Protein AF-A0A9X9F779-F1 (afdb_monomer)

Sequence (154 aa):
MNKAKFGPMLLALALFAVFLLIPTRFLLPLLSDEKVEQAATSLKEEKIQSMILQQKMLADPKYLPMYGSSEFARMDAFHPSNYFKVKPEGFTPFLLGRGGTQDLVHVLNFASTMDQLKDKKMVFVLSPQWFVPQGIDETHFAPNFSKQQGYHFI

Nearest PDB structures (foldseek):
  6pfx-assembly2_B  TM=9.719E-01  e=4.939E-08  Enterococcus faecium TX0133a04
  6pfx-assembly1_A  TM=9.717E-01  e=5.877E-08  Enterococcus faecium TX0133a04
  6o93-assembly1_A  TM=9.644E-01  e=1.323E-07  Enterococcus faecalis V583
  3bma-assembly1_F-2  TM=9.456E-01  e=1.485E-07  Streptococcus pneumoniae R6
  7dxm-assembly1_A  TM=9.285E-01  e=9.481E-07  Streptococcus thermophilus LMG 18311

Organism: Bacillus cereus (NCBI:txid1396)

Structure (mmCIF, N/CA/C/O backbone):
data_AF-A0A9X9F779-F1
#
_entry.id   AF-A0A9X9F779-F1
#
loop_
_atom_site.group_PDB
_atom_site.id
_atom_site.type_symbol
_atom_site.label_atom_id
_atom_site.label_alt_id
_atom_site.label_comp_id
_atom_site.label_asym_id
_atom_site.label_entity_id
_atom_site.label_seq_id
_atom_site.pdbx_PDB_ins_code
_atom_site.Cartn_x
_atom_site.Cartn_y
_atom_site.Cartn_z
_atom_site.occupancy
_atom_site.B_iso_or_equiv
_atom_site.auth_seq_id
_atom_site.auth_comp_id
_atom_site.auth_asym_id
_atom_site.auth_atom_id
_atom_site.pdbx_PDB_model_num
ATOM 1 N N . MET A 1 1 ? -9.888 18.700 57.238 1.00 46.94 1 MET A N 1
ATOM 2 C CA . MET A 1 1 ? -9.216 17.630 56.464 1.00 46.94 1 MET A CA 1
ATOM 3 C C . MET A 1 1 ? -9.797 17.597 55.059 1.00 46.94 1 MET A C 1
ATOM 5 O O . MET A 1 1 ? -10.953 17.218 54.900 1.00 46.94 1 MET A O 1
ATOM 9 N N . ASN A 1 2 ? -9.036 18.036 54.053 1.00 58.66 2 ASN A N 1
ATOM 10 C CA . ASN A 1 2 ? -9.448 17.929 52.653 1.00 58.66 2 ASN A CA 1
ATOM 11 C C . ASN A 1 2 ? -9.495 16.447 52.268 1.00 58.66 2 ASN A C 1
ATOM 13 O O . ASN A 1 2 ? -8.471 15.770 52.286 1.00 58.66 2 ASN A O 1
ATOM 17 N N . LYS A 1 3 ? -10.691 15.928 51.967 1.00 62.31 3 LYS A N 1
ATOM 18 C CA . LYS A 1 3 ? -10.854 14.559 51.466 1.00 62.31 3 LYS A CA 1
ATOM 19 C C . LYS A 1 3 ? -10.142 14.467 50.117 1.00 62.31 3 LYS A C 1
ATOM 21 O O . LYS A 1 3 ? -10.523 15.171 49.183 1.00 62.31 3 LYS A O 1
ATOM 26 N N . ALA A 1 4 ? -9.115 13.629 50.025 1.00 63.94 4 ALA A N 1
ATOM 27 C CA . ALA A 1 4 ? -8.436 13.359 48.767 1.00 63.94 4 ALA A CA 1
ATOM 28 C C . ALA A 1 4 ? -9.460 12.824 47.752 1.00 63.94 4 ALA A C 1
ATOM 30 O O . ALA A 1 4 ? -10.063 11.767 47.947 1.00 63.94 4 ALA A O 1
ATOM 31 N N . LYS A 1 5 ? -9.722 13.593 46.691 1.00 72.31 5 LYS A N 1
ATOM 32 C CA . LYS A 1 5 ? -10.680 13.222 45.646 1.00 72.31 5 LYS A CA 1
ATOM 33 C C . LYS A 1 5 ? -9.975 12.320 44.634 1.00 72.31 5 LYS A C 1
ATOM 35 O O . LYS A 1 5 ? -9.554 12.784 43.584 1.00 72.31 5 LYS A O 1
ATOM 40 N N . PHE A 1 6 ? -9.858 11.030 44.950 1.00 83.50 6 PHE A N 1
ATOM 41 C CA . PHE A 1 6 ? -9.296 10.016 44.043 1.00 83.50 6 PHE A CA 1
ATOM 42 C C . PHE A 1 6 ? -10.241 9.613 42.894 1.00 83.50 6 PHE A C 1
ATOM 44 O O . PHE A 1 6 ? -9.832 8.884 41.997 1.00 83.50 6 PHE A O 1
ATOM 51 N N . GLY A 1 7 ? -11.488 10.099 42.882 1.00 87.75 7 GLY A N 1
ATOM 52 C CA . GLY A 1 7 ? -12.488 9.778 41.853 1.00 87.75 7 GLY A CA 1
ATOM 53 C C . GLY A 1 7 ? -12.006 9.981 40.407 1.00 87.75 7 GLY A C 1
ATOM 54 O O . GLY A 1 7 ? -12.102 9.040 39.623 1.00 87.75 7 GLY A O 1
ATOM 55 N N . PRO A 1 8 ? -11.424 11.142 40.044 1.00 92.62 8 PRO A N 1
ATOM 56 C CA . PRO A 1 8 ? -10.878 11.361 38.703 1.00 92.62 8 PRO A CA 1
ATOM 57 C C . PRO A 1 8 ? -9.743 10.395 38.336 1.00 92.62 8 PRO A C 1
ATOM 59 O O . PRO A 1 8 ? -9.662 9.956 37.195 1.00 92.62 8 PRO A O 1
ATOM 62 N N . MET A 1 9 ? -8.894 10.022 39.301 1.00 92.56 9 MET A N 1
ATOM 63 C CA . MET A 1 9 ? -7.793 9.076 39.085 1.00 92.56 9 MET A CA 1
ATOM 64 C C . MET A 1 9 ? -8.316 7.661 38.813 1.00 92.56 9 MET A C 1
ATOM 66 O O . MET A 1 9 ? -7.858 7.006 37.881 1.00 92.56 9 MET A O 1
ATOM 70 N N . LEU A 1 10 ? -9.306 7.209 39.589 1.00 94.38 10 LEU A N 1
ATOM 71 C CA . LEU A 1 10 ? -9.953 5.910 39.383 1.00 94.38 10 LEU A CA 1
ATOM 72 C C . LEU A 1 10 ? -10.702 5.858 38.046 1.00 94.38 10 LEU A C 1
ATOM 74 O O . LEU A 1 10 ? -10.618 4.855 37.342 1.00 94.38 10 LEU A O 1
ATOM 78 N N . LEU A 1 11 ? -11.377 6.947 37.664 1.00 94.88 11 LEU A N 1
ATOM 79 C CA . LEU A 1 11 ? -12.038 7.055 36.363 1.00 94.88 11 LEU A CA 1
ATOM 80 C C . LEU A 1 11 ? -11.028 6.996 35.208 1.00 94.88 11 LEU A C 1
ATOM 82 O O . LEU A 1 11 ? -11.256 6.273 34.244 1.00 94.88 11 LEU A O 1
ATOM 86 N N . ALA A 1 12 ? -9.901 7.707 35.310 1.00 95.00 12 ALA A N 1
ATOM 87 C CA . ALA A 1 12 ? -8.848 7.666 34.297 1.00 95.00 12 ALA A CA 1
ATOM 88 C C . ALA A 1 12 ? -8.247 6.258 34.148 1.00 95.00 12 ALA A C 1
ATOM 90 O O . ALA A 1 12 ? -8.085 5.780 33.027 1.00 95.00 12 ALA A O 1
ATOM 91 N N . LEU A 1 13 ? -7.985 5.568 35.264 1.00 95.88 13 LEU A N 1
ATOM 92 C CA . LEU A 1 13 ? -7.522 4.175 35.272 1.00 95.88 13 LEU A CA 1
ATOM 93 C C . LEU A 1 13 ? -8.533 3.230 34.617 1.00 95.88 13 LEU A C 1
ATOM 95 O O . LEU A 1 13 ? -8.146 2.387 33.811 1.00 95.88 13 LEU A O 1
ATOM 99 N N . ALA A 1 14 ? -9.822 3.395 34.922 1.00 95.56 14 ALA A N 1
ATOM 100 C CA . ALA A 1 14 ? -10.882 2.601 34.312 1.00 95.56 14 ALA A CA 1
ATOM 101 C C . ALA A 1 14 ? -10.968 2.838 32.796 1.00 95.56 14 ALA A C 1
ATOM 103 O O . ALA A 1 14 ? -10.998 1.878 32.031 1.00 95.56 14 ALA A O 1
ATOM 104 N N . LEU A 1 15 ? -10.944 4.097 32.345 1.00 95.62 15 LEU A N 1
A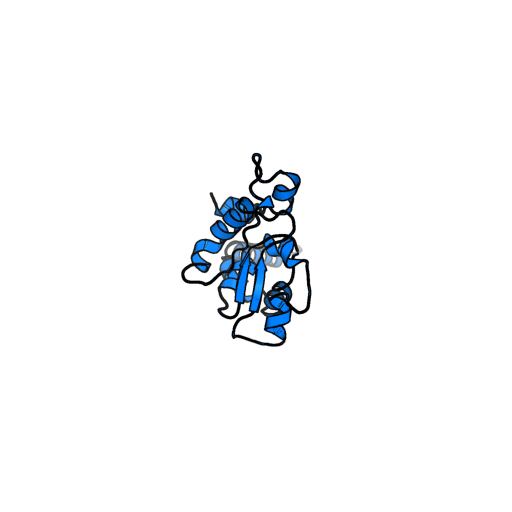TOM 105 C CA . LEU A 1 15 ? -10.955 4.436 30.917 1.00 95.62 15 LEU A CA 1
ATOM 106 C C . LEU A 1 15 ? -9.720 3.897 30.188 1.00 95.62 15 LEU A C 1
ATOM 108 O O . LEU A 1 15 ? -9.845 3.376 29.083 1.00 95.62 15 LEU A O 1
ATOM 112 N N . PHE A 1 16 ? -8.543 3.974 30.812 1.00 94.69 16 PHE A N 1
ATOM 113 C CA . PHE A 1 16 ? -7.312 3.416 30.260 1.00 94.69 16 PHE A CA 1
ATOM 114 C C . PHE A 1 16 ? -7.378 1.888 30.144 1.00 94.69 16 PHE A C 1
ATOM 116 O O . PHE A 1 16 ? -7.041 1.340 29.098 1.00 94.69 16 PHE A O 1
ATOM 123 N N . ALA A 1 17 ? -7.871 1.199 31.177 1.00 94.50 17 ALA A N 1
ATOM 124 C CA . ALA A 1 17 ? -8.060 -0.249 31.139 1.00 94.50 17 ALA A CA 1
ATOM 125 C C . ALA A 1 17 ? -9.059 -0.661 30.048 1.00 94.50 17 ALA A C 1
ATOM 127 O O . ALA A 1 17 ? -8.783 -1.582 29.286 1.00 94.50 17 ALA A O 1
ATOM 128 N N . VAL A 1 18 ? -10.182 0.056 29.918 1.00 93.12 18 VAL A N 1
ATOM 129 C CA . VAL A 1 18 ? -11.141 -0.163 28.825 1.00 93.12 18 VAL A CA 1
ATOM 130 C C . VAL A 1 18 ? -10.461 0.038 27.474 1.00 93.12 18 VAL A C 1
ATOM 132 O O . VAL A 1 18 ? -10.577 -0.827 26.614 1.00 93.12 18 VAL A O 1
ATOM 135 N N . PHE A 1 19 ? -9.704 1.123 27.296 1.00 90.69 19 PHE A N 1
ATOM 136 C CA . PHE A 1 19 ? -8.985 1.404 26.054 1.00 90.69 19 PHE A CA 1
ATOM 137 C C . PHE A 1 19 ? -8.002 0.287 25.672 1.00 90.69 19 PHE A C 1
ATOM 139 O O . PHE A 1 19 ? -7.990 -0.133 24.517 1.00 90.69 19 PHE A O 1
ATOM 146 N N . LEU A 1 20 ? -7.234 -0.242 26.631 1.00 90.19 20 LEU A N 1
ATOM 147 C CA . LEU A 1 20 ? -6.305 -1.355 26.393 1.00 90.19 20 LEU A CA 1
ATOM 148 C C . LEU A 1 20 ? -7.004 -2.652 25.967 1.00 90.19 20 LEU A C 1
ATOM 150 O O . LEU A 1 20 ? -6.408 -3.465 25.264 1.00 90.19 20 LEU A O 1
ATOM 154 N N . LEU A 1 21 ? -8.249 -2.856 26.400 1.00 90.62 21 LEU A N 1
ATOM 155 C CA . LEU A 1 21 ? -9.015 -4.067 26.111 1.00 90.62 21 LEU A CA 1
ATOM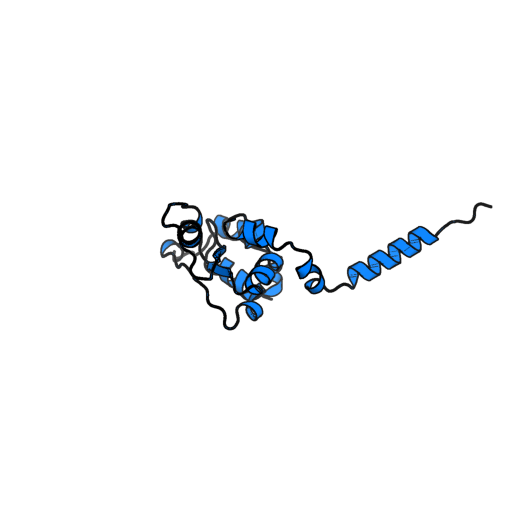 156 C C . LEU A 1 21 ? -9.814 -3.983 24.804 1.00 90.62 21 LEU A C 1
ATOM 158 O O . LEU A 1 21 ? -10.343 -5.006 24.371 1.00 90.62 21 LEU A O 1
ATOM 162 N N . ILE A 1 22 ? -9.917 -2.810 24.165 1.00 87.44 22 ILE A N 1
ATOM 163 C CA . ILE A 1 22 ? -10.630 -2.659 22.890 1.00 87.44 22 ILE A CA 1
ATOM 164 C C . ILE A 1 22 ? -9.816 -3.321 21.765 1.00 87.44 22 ILE A C 1
ATOM 166 O O . ILE A 1 22 ? -8.711 -2.870 21.456 1.00 87.44 22 ILE A O 1
ATOM 170 N N . PRO A 1 23 ? -10.362 -4.342 21.076 1.00 82.81 23 PRO A N 1
ATOM 171 C CA . PRO A 1 23 ? -9.721 -4.910 19.897 1.00 82.81 23 PRO A CA 1
ATOM 172 C C . PRO A 1 23 ? -9.546 -3.855 18.800 1.00 82.81 23 PRO A C 1
ATOM 174 O O . PRO A 1 23 ? -10.509 -3.199 18.400 1.00 82.81 23 PRO A O 1
ATOM 177 N N . THR A 1 24 ? -8.342 -3.751 18.235 1.00 73.00 24 THR A N 1
ATOM 178 C CA . THR A 1 24 ? -8.005 -2.767 17.186 1.00 73.00 24 THR A CA 1
ATOM 179 C C . THR A 1 24 ? -8.915 -2.851 15.958 1.00 73.00 24 THR A C 1
ATOM 181 O O . THR A 1 24 ? -9.214 -1.830 15.344 1.00 73.00 24 THR A O 1
ATOM 184 N N . ARG A 1 25 ? -9.444 -4.040 15.639 1.00 72.75 25 ARG A N 1
ATOM 185 C CA . ARG A 1 25 ? -10.441 -4.244 14.571 1.00 72.75 25 ARG A CA 1
ATOM 186 C C . ARG A 1 25 ? -11.699 -3.379 14.726 1.00 72.75 25 ARG A C 1
ATOM 188 O O . ARG A 1 25 ? -12.298 -2.997 13.727 1.00 72.75 25 ARG A O 1
ATOM 195 N N . PHE A 1 26 ? -12.095 -3.039 15.954 1.00 79.00 26 PHE A N 1
ATOM 196 C CA . PHE A 1 26 ? -13.263 -2.187 16.206 1.00 79.00 26 PHE A CA 1
ATOM 197 C C . PHE A 1 26 ? -12.993 -0.707 15.927 1.00 79.00 26 PHE A C 1
ATOM 199 O O . PHE A 1 26 ? -13.932 0.079 15.859 1.00 79.00 26 PHE A O 1
ATOM 206 N N . LEU A 1 27 ? -11.731 -0.329 15.713 1.00 77.88 27 LEU A N 1
ATOM 207 C CA . LEU A 1 27 ? -11.337 1.026 15.339 1.00 77.88 27 LEU A CA 1
ATOM 208 C C . LEU A 1 27 ? -11.311 1.229 13.814 1.00 77.88 27 LEU A C 1
ATOM 210 O O . LEU A 1 27 ? -11.227 2.369 13.365 1.00 77.88 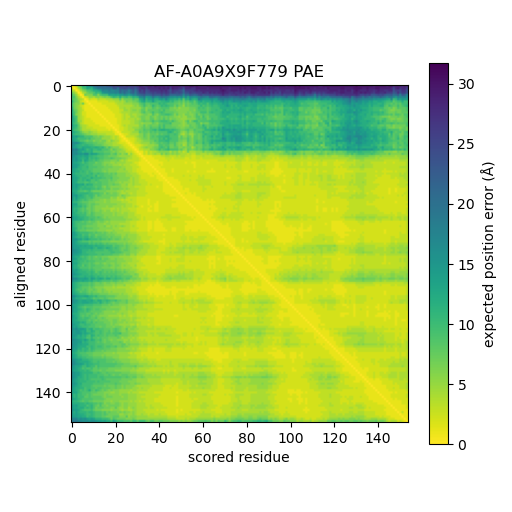27 LEU A O 1
ATOM 214 N N . LEU A 1 28 ? -11.424 0.163 13.005 1.00 75.06 28 LEU A N 1
ATOM 215 C CA . LEU A 1 28 ? -11.457 0.256 11.534 1.00 75.06 28 LEU A CA 1
ATOM 216 C C . LEU A 1 28 ? -12.555 1.200 10.999 1.00 75.06 28 LEU A C 1
ATOM 218 O O . LEU A 1 28 ? -12.252 1.990 10.100 1.00 75.06 28 LEU A O 1
ATOM 222 N N . PRO A 1 29 ? -13.794 1.204 11.540 1.00 80.19 29 PRO A N 1
ATOM 223 C CA . PRO A 1 29 ? -14.838 2.135 11.104 1.00 80.19 29 PRO A CA 1
ATOM 224 C C . PRO A 1 29 ? -14.519 3.609 11.389 1.00 80.19 29 PRO A C 1
ATOM 226 O O . PRO A 1 29 ? -15.135 4.485 10.793 1.00 80.19 29 PRO A O 1
ATOM 229 N N . LEU A 1 30 ? -13.563 3.896 12.282 1.00 80.56 30 LEU A N 1
ATOM 230 C CA . LEU A 1 30 ? -13.174 5.259 12.652 1.00 80.56 30 LEU A CA 1
ATOM 231 C C . LEU A 1 30 ? -12.327 5.948 11.567 1.00 80.56 30 LEU A C 1
ATOM 233 O O . LEU A 1 30 ? -12.230 7.176 11.531 1.00 80.56 30 LEU A O 1
ATOM 237 N N . LEU A 1 31 ? -11.686 5.174 10.687 1.00 83.81 31 LEU A N 1
ATOM 238 C CA . LEU A 1 31 ? -10.989 5.726 9.531 1.00 83.81 31 LEU A CA 1
ATOM 239 C C . LEU A 1 31 ? -12.047 6.227 8.540 1.00 83.81 31 LEU A C 1
ATOM 241 O O . LEU A 1 31 ? -12.912 5.451 8.169 1.00 83.81 31 LEU A O 1
ATOM 245 N N . SER A 1 32 ? -12.029 7.486 8.102 1.00 89.44 32 SER A N 1
ATOM 246 C CA . SER A 1 32 ? -13.060 7.973 7.171 1.00 89.44 32 SER A CA 1
ATOM 247 C C . SER A 1 32 ? -12.883 7.386 5.768 1.00 89.44 32 SER A C 1
ATOM 249 O O . SER A 1 32 ? -11.759 7.159 5.321 1.00 89.44 32 SER A O 1
ATOM 251 N N . ASP A 1 33 ? -13.988 7.167 5.053 1.00 91.38 33 ASP A N 1
ATOM 252 C CA . ASP A 1 33 ? -13.946 6.686 3.663 1.00 91.38 33 ASP A CA 1
ATOM 253 C C . ASP A 1 33 ? -13.224 7.683 2.748 1.00 91.38 33 ASP A C 1
ATOM 255 O O . ASP A 1 33 ? -12.442 7.284 1.890 1.00 91.38 33 ASP A O 1
ATOM 259 N N . GLU A 1 34 ? -13.376 8.980 3.023 1.00 91.81 34 GLU A N 1
ATOM 260 C CA . GLU A 1 34 ? -12.644 10.058 2.353 1.00 91.81 34 GLU A CA 1
ATOM 261 C C . GLU A 1 34 ? -11.119 9.891 2.475 1.00 91.81 34 GLU A C 1
ATOM 263 O O . GLU A 1 34 ? -10.392 10.075 1.501 1.00 91.81 34 GLU A O 1
ATOM 268 N N . LYS A 1 35 ? -10.610 9.481 3.649 1.00 91.88 35 LYS A N 1
ATOM 269 C CA . LYS A 1 35 ? -9.172 9.220 3.830 1.00 91.88 35 LYS A CA 1
ATOM 270 C C . LYS A 1 35 ? -8.700 8.039 2.985 1.00 91.88 35 LYS A C 1
ATOM 272 O O . LYS A 1 35 ? -7.575 8.071 2.491 1.00 91.88 35 LYS A O 1
ATOM 277 N N . VAL A 1 36 ? -9.530 7.007 2.816 1.00 95.12 36 VAL A N 1
ATOM 278 C CA . VAL A 1 36 ? -9.207 5.860 1.947 1.00 95.12 36 VAL A CA 1
ATOM 279 C C . VAL A 1 36 ? -9.190 6.295 0.486 1.00 95.12 36 VAL A C 1
ATOM 281 O O . VAL A 1 36 ? -8.268 5.953 -0.250 1.00 95.12 36 VAL A O 1
ATOM 284 N N . GLU A 1 37 ? -10.164 7.099 0.072 1.00 95.25 37 GLU A N 1
ATOM 285 C CA . GLU A 1 37 ? -10.249 7.617 -1.291 1.00 95.25 37 GLU A CA 1
ATOM 286 C C . GLU A 1 37 ? -9.060 8.515 -1.643 1.00 95.25 37 GLU A C 1
ATOM 288 O O . GLU A 1 37 ? -8.390 8.279 -2.648 1.00 95.25 37 GLU A O 1
ATOM 293 N N . GLN A 1 38 ? -8.714 9.470 -0.776 1.00 94.62 38 GLN A N 1
ATOM 294 C CA . GLN A 1 38 ? -7.521 10.307 -0.942 1.00 94.62 38 GLN A CA 1
ATOM 295 C C . GLN A 1 38 ? -6.231 9.475 -0.955 1.00 94.62 38 GLN A C 1
ATOM 297 O O . GLN A 1 38 ? -5.263 9.816 -1.639 1.00 94.62 38 GLN A O 1
ATOM 302 N N . ALA A 1 39 ? -6.203 8.363 -0.218 1.00 96.25 39 ALA A N 1
ATOM 303 C CA . ALA A 1 39 ? -5.065 7.464 -0.219 1.00 96.25 39 ALA A CA 1
ATOM 304 C C . ALA A 1 39 ? -4.926 6.659 -1.517 1.00 96.25 39 ALA A C 1
ATOM 306 O O . ALA A 1 39 ? -3.818 6.197 -1.787 1.00 96.25 39 ALA A O 1
ATOM 307 N N . ALA A 1 40 ? -5.975 6.504 -2.334 1.00 97.19 40 ALA A N 1
ATOM 308 C CA . ALA A 1 40 ? -5.958 5.625 -3.505 1.00 97.19 40 ALA A CA 1
ATOM 309 C C . ALA A 1 40 ? -4.798 5.925 -4.466 1.00 97.19 40 ALA A C 1
ATOM 311 O O . ALA A 1 40 ? -4.113 4.998 -4.902 1.00 97.19 40 ALA A O 1
ATOM 312 N N . THR A 1 41 ? -4.496 7.204 -4.693 1.00 96.56 41 THR A N 1
ATOM 313 C CA . THR A 1 41 ? -3.395 7.666 -5.558 1.00 96.56 41 THR A CA 1
ATOM 314 C C . THR A 1 41 ? -2.150 8.132 -4.801 1.00 96.56 41 THR A C 1
ATOM 316 O O . THR A 1 41 ? -1.133 8.433 -5.420 1.00 96.56 41 THR A O 1
ATOM 319 N N . SER A 1 42 ? -2.197 8.185 -3.467 1.00 95.88 42 SER A N 1
ATOM 320 C CA . SER A 1 42 ? -1.039 8.541 -2.643 1.00 95.88 42 SER A CA 1
ATOM 321 C C . SER A 1 42 ? 0.035 7.451 -2.719 1.00 95.88 42 SER A C 1
ATOM 323 O O . SER A 1 42 ? -0.276 6.267 -2.609 1.00 95.88 42 SER A O 1
ATOM 325 N N . LEU A 1 43 ? 1.300 7.855 -2.859 1.00 95.62 43 LEU A N 1
ATOM 326 C CA . LEU A 1 43 ? 2.477 6.966 -2.877 1.00 95.62 43 LEU A CA 1
ATOM 327 C C . LEU A 1 43 ? 3.360 7.158 -1.634 1.00 95.62 43 LEU A C 1
ATOM 329 O O . LEU A 1 43 ? 4.549 6.843 -1.634 1.00 95.62 43 LEU A O 1
ATOM 333 N N . LYS A 1 44 ? 2.784 7.754 -0.588 1.00 95.25 44 LYS A N 1
ATOM 334 C CA . LYS A 1 44 ? 3.464 8.016 0.677 1.00 95.25 44 LYS A CA 1
ATOM 335 C C . LYS A 1 44 ? 3.822 6.714 1.393 1.00 95.25 44 LYS A C 1
ATOM 337 O O . LYS A 1 44 ? 3.051 5.755 1.369 1.00 95.25 44 LYS A O 1
ATOM 342 N N . GLU A 1 45 ? 4.970 6.712 2.057 1.00 93.44 45 GLU A N 1
ATOM 343 C CA . GLU A 1 45 ? 5.476 5.568 2.819 1.00 93.44 45 GLU A CA 1
ATOM 344 C C . GLU A 1 45 ? 4.459 5.098 3.864 1.00 93.44 45 GLU A C 1
ATOM 346 O O . GLU A 1 45 ? 4.137 3.913 3.934 1.00 93.44 45 GLU A O 1
ATOM 351 N N . GLU A 1 46 ? 3.853 6.038 4.589 1.00 92.19 46 GLU A N 1
ATOM 352 C CA . GLU A 1 46 ? 2.903 5.750 5.661 1.00 92.19 46 GLU A CA 1
ATOM 353 C C . GLU A 1 46 ? 1.661 5.020 5.142 1.00 92.19 46 GLU A C 1
ATOM 355 O O . GLU A 1 46 ? 1.068 4.220 5.859 1.00 92.19 46 GLU A O 1
ATOM 360 N N . LYS A 1 47 ? 1.266 5.260 3.884 1.00 93.69 47 LYS A N 1
ATOM 361 C CA . LYS A 1 47 ? 0.176 4.519 3.240 1.00 93.69 47 LYS A CA 1
ATOM 362 C C . LYS A 1 47 ? 0.596 3.075 2.969 1.00 93.69 47 LYS A C 1
ATOM 364 O O . LYS A 1 47 ? -0.147 2.156 3.307 1.00 93.69 47 LYS A O 1
ATOM 369 N N . ILE A 1 48 ? 1.754 2.888 2.339 1.00 93.25 48 ILE A N 1
ATOM 370 C CA . ILE A 1 48 ? 2.251 1.568 1.922 1.00 93.25 48 ILE A CA 1
ATOM 371 C C . ILE A 1 48 ? 2.510 0.689 3.148 1.00 93.25 48 ILE A C 1
ATOM 373 O O . ILE A 1 48 ? 2.171 -0.486 3.144 1.00 93.25 48 ILE A O 1
ATOM 377 N N . GLN A 1 49 ? 3.007 1.265 4.238 1.00 94.62 49 GLN A N 1
ATOM 378 C CA . GLN A 1 49 ? 3.268 0.539 5.481 1.00 94.62 49 GLN A CA 1
ATOM 379 C C . GLN A 1 49 ? 2.021 0.346 6.370 1.00 94.62 49 GLN A C 1
ATOM 381 O O . GLN A 1 49 ? 2.087 -0.389 7.361 1.00 94.62 49 GLN A O 1
ATOM 386 N N . SER A 1 50 ? 0.886 0.992 6.055 1.00 93.00 50 SER A N 1
ATOM 387 C CA . SER A 1 50 ? -0.326 0.955 6.885 1.00 93.00 50 SER A CA 1
ATOM 388 C C . SER A 1 50 ? -1.205 -0.259 6.592 1.00 93.00 50 SER A C 1
ATOM 390 O O . SER A 1 50 ? -1.978 -0.288 5.632 1.00 93.00 50 SER A O 1
ATOM 392 N N . MET A 1 51 ? -1.168 -1.234 7.502 1.00 91.75 51 MET A N 1
ATOM 393 C CA . MET A 1 51 ? -2.031 -2.419 7.456 1.00 91.75 51 MET A CA 1
ATOM 394 C C . MET A 1 51 ? -3.525 -2.058 7.564 1.00 91.75 51 MET A C 1
ATOM 396 O O . MET A 1 51 ? -4.345 -2.590 6.825 1.00 91.75 51 MET A O 1
ATOM 400 N N . ILE A 1 52 ? -3.891 -1.110 8.435 1.00 90.62 52 ILE A N 1
ATOM 401 C CA . ILE A 1 52 ? -5.292 -0.695 8.653 1.00 90.62 52 ILE A CA 1
ATOM 402 C C . ILE A 1 52 ? -5.902 -0.084 7.388 1.00 90.62 52 ILE A C 1
ATOM 404 O O . ILE A 1 52 ? -7.044 -0.381 7.034 1.00 90.62 52 ILE A O 1
ATOM 408 N N . LEU A 1 53 ? -5.143 0.771 6.702 1.00 93.62 53 LEU A N 1
ATOM 409 C CA . LEU A 1 53 ? -5.606 1.425 5.485 1.00 93.62 53 LEU A CA 1
ATOM 410 C C . LEU A 1 53 ? -5.831 0.410 4.362 1.00 93.62 53 LEU A C 1
ATOM 412 O O . LEU A 1 53 ? -6.849 0.474 3.675 1.00 93.62 53 LEU A O 1
ATOM 416 N N . GLN A 1 54 ? -4.917 -0.552 4.219 1.00 94.50 54 GLN A N 1
ATOM 417 C CA . GLN A 1 54 ? -5.050 -1.635 3.248 1.00 94.50 54 GLN A CA 1
ATOM 418 C C . GLN A 1 54 ? -6.218 -2.564 3.581 1.00 94.50 54 GLN A C 1
ATOM 420 O O . GLN A 1 54 ? -7.004 -2.875 2.694 1.00 94.50 54 GLN A O 1
ATOM 425 N N . GLN A 1 55 ? -6.406 -2.944 4.848 1.00 93.25 55 GLN A N 1
ATOM 426 C CA . GLN A 1 55 ? -7.555 -3.753 5.269 1.00 93.25 55 GLN A CA 1
ATOM 427 C C . GLN A 1 55 ? -8.884 -3.057 4.967 1.00 93.25 55 GLN A C 1
ATOM 429 O O . GLN A 1 55 ? -9.805 -3.692 4.454 1.00 93.25 55 GLN A O 1
ATOM 434 N N . LYS A 1 56 ? -8.984 -1.750 5.242 1.00 93.44 56 LYS A N 1
ATOM 435 C CA . LYS A 1 56 ? -10.199 -0.992 4.933 1.00 93.44 56 LYS A CA 1
ATOM 436 C C . LYS A 1 56 ? -10.431 -0.859 3.426 1.00 93.44 56 LYS A C 1
ATOM 438 O O . LYS A 1 56 ? -11.562 -1.016 2.981 1.00 93.44 56 LYS A O 1
ATOM 443 N N . MET A 1 57 ? -9.377 -0.614 2.649 1.00 95.56 57 MET A N 1
ATOM 444 C CA . MET A 1 57 ? -9.450 -0.613 1.188 1.00 95.56 57 MET A CA 1
ATOM 445 C C . MET A 1 57 ? -9.932 -1.966 0.651 1.00 95.56 57 MET A C 1
ATOM 447 O O . MET A 1 57 ? -10.861 -2.001 -0.145 1.00 95.56 57 MET A O 1
ATOM 451 N N . LEU A 1 58 ? -9.371 -3.079 1.131 1.00 95.44 58 LEU A N 1
ATOM 452 C CA . LEU A 1 58 ? -9.747 -4.419 0.678 1.00 95.44 58 LEU A CA 1
ATOM 453 C C . LEU A 1 58 ? -11.174 -4.796 1.095 1.00 95.44 58 LEU A C 1
ATOM 455 O O . LEU A 1 58 ? -11.821 -5.576 0.402 1.00 95.44 58 LEU A O 1
ATOM 459 N N . ALA A 1 59 ? -11.693 -4.252 2.196 1.00 93.25 59 ALA A N 1
ATOM 460 C CA . ALA A 1 59 ? -13.077 -4.476 2.609 1.00 93.25 59 ALA A CA 1
ATOM 461 C C . ALA A 1 59 ? -14.105 -3.840 1.651 1.00 93.25 59 ALA A C 1
ATOM 463 O O . ALA A 1 59 ? -15.241 -4.308 1.592 1.00 93.25 59 ALA A O 1
ATOM 464 N N . ASP A 1 60 ? -13.717 -2.815 0.888 1.00 94.12 60 ASP A N 1
ATOM 465 C CA . ASP A 1 60 ? -14.593 -2.113 -0.049 1.00 94.12 60 ASP A CA 1
ATOM 466 C C . ASP A 1 60 ? -14.386 -2.640 -1.488 1.00 94.12 60 ASP A C 1
ATOM 468 O O . ASP A 1 60 ? -13.303 -2.482 -2.061 1.00 94.12 60 ASP A O 1
ATOM 472 N N . PRO A 1 61 ? -15.406 -3.266 -2.112 1.00 93.75 61 PRO A N 1
ATOM 473 C CA . PRO A 1 61 ? -15.279 -3.884 -3.432 1.00 93.75 61 PRO A CA 1
ATOM 474 C C . PRO A 1 61 ? -15.030 -2.880 -4.563 1.00 93.75 61 PRO A C 1
ATOM 476 O O . PRO A 1 61 ? -14.690 -3.303 -5.669 1.00 93.75 61 PRO A O 1
ATOM 479 N N . LYS A 1 62 ? -15.189 -1.570 -4.323 1.00 95.75 62 LYS A N 1
ATOM 480 C CA . LYS A 1 62 ? -14.914 -0.557 -5.346 1.00 95.75 62 LYS A CA 1
ATOM 481 C C . LYS A 1 62 ? -13.423 -0.401 -5.630 1.00 95.75 62 LYS A C 1
ATOM 483 O O . LYS A 1 62 ? -13.079 0.147 -6.671 1.00 95.75 62 LYS A O 1
ATOM 488 N N . TYR A 1 63 ? -12.526 -0.813 -4.733 1.00 97.75 63 TYR A N 1
ATOM 489 C CA . TYR A 1 63 ? -11.091 -0.639 -4.949 1.00 97.75 63 TYR A CA 1
ATOM 490 C C . TYR A 1 63 ? -10.471 -1.840 -5.661 1.00 97.75 63 TYR A C 1
ATOM 492 O O . TYR A 1 63 ? -10.696 -2.992 -5.298 1.00 97.75 63 TYR A O 1
ATOM 500 N N . LEU A 1 64 ? -9.629 -1.548 -6.652 1.00 98.06 64 LEU A N 1
ATOM 501 C CA . LEU A 1 64 ? -8.752 -2.523 -7.289 1.00 98.06 64 LEU A CA 1
ATOM 502 C C . LEU A 1 64 ? -7.318 -2.275 -6.800 1.00 98.06 64 LEU A C 1
ATOM 504 O O . LEU A 1 64 ? -6.704 -1.295 -7.238 1.00 98.06 64 LEU A O 1
ATOM 508 N N . PRO A 1 65 ? -6.769 -3.116 -5.907 1.00 97.94 65 PRO A N 1
ATOM 509 C CA . PRO A 1 65 ? -5.394 -2.962 -5.457 1.00 97.94 65 PRO A CA 1
ATOM 510 C C . PRO A 1 65 ? -4.419 -3.224 -6.609 1.00 97.94 65 PRO A C 1
ATOM 512 O O . PRO A 1 65 ? -4.519 -4.226 -7.323 1.00 97.94 65 PRO A O 1
ATOM 515 N N . MET A 1 66 ? -3.474 -2.305 -6.790 1.00 98.38 66 MET A N 1
ATOM 516 C CA . MET A 1 66 ? -2.424 -2.384 -7.802 1.00 98.38 66 MET A CA 1
ATOM 517 C C . MET A 1 66 ? -1.066 -2.293 -7.121 1.00 98.38 66 MET A C 1
ATOM 519 O O . MET A 1 66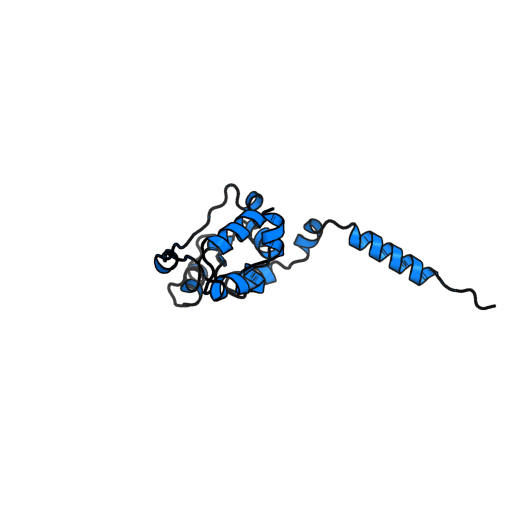 ? -0.720 -1.247 -6.584 1.00 98.38 66 MET A O 1
ATOM 523 N N . TYR A 1 67 ? -0.298 -3.371 -7.152 1.00 98.00 67 TYR A N 1
ATOM 524 C CA . TYR A 1 67 ? 1.018 -3.470 -6.534 1.00 98.00 67 TYR A CA 1
ATOM 525 C C . TYR A 1 67 ? 2.112 -3.206 -7.570 1.00 98.00 67 TYR A C 1
ATOM 527 O O . TYR A 1 67 ? 2.018 -3.681 -8.703 1.00 98.00 67 TYR A O 1
ATOM 535 N N . GLY A 1 68 ? 3.128 -2.430 -7.203 1.00 97.75 68 GLY A N 1
ATOM 536 C CA . GLY A 1 68 ? 4.181 -1.986 -8.122 1.00 97.75 68 GLY A CA 1
ATOM 537 C C . GLY A 1 68 ? 5.263 -1.171 -7.414 1.00 97.75 68 GLY A C 1
ATOM 538 O O . GLY A 1 68 ? 5.483 -1.359 -6.217 1.00 97.75 68 GLY A O 1
ATOM 539 N N . SER A 1 69 ? 5.934 -0.267 -8.133 1.00 97.56 69 SER A N 1
ATOM 540 C CA . SER A 1 69 ? 7.041 0.537 -7.600 1.00 97.56 69 SER A CA 1
ATOM 541 C C . SER A 1 69 ? 6.965 1.999 -8.069 1.00 97.56 69 SER A C 1
ATOM 543 O O . SER A 1 69 ? 5.975 2.688 -7.809 1.00 97.56 69 SER A O 1
ATOM 545 N N . SER A 1 70 ? 8.012 2.517 -8.718 1.00 96.44 70 SER A N 1
ATOM 546 C CA . SER A 1 70 ? 8.102 3.896 -9.211 1.00 96.44 70 SER A CA 1
ATOM 547 C C . SER A 1 70 ? 7.215 4.185 -10.424 1.00 96.44 70 SER A C 1
ATOM 549 O O . SER A 1 70 ? 6.946 5.353 -10.704 1.00 96.44 70 SER A O 1
ATOM 551 N N . GLU A 1 71 ? 6.719 3.160 -11.116 1.00 96.31 71 GLU A N 1
ATOM 552 C CA . GLU A 1 71 ? 5.858 3.281 -12.295 1.00 96.31 71 GLU A CA 1
ATOM 553 C C . GLU A 1 71 ? 4.592 4.100 -11.987 1.00 96.31 71 GLU A C 1
ATOM 555 O O . GLU A 1 71 ? 4.145 4.891 -12.817 1.00 96.31 71 GLU A O 1
ATOM 560 N N . PHE A 1 72 ? 4.073 3.996 -10.760 1.00 97.12 72 PHE A N 1
ATOM 561 C CA . PHE A 1 72 ? 2.904 4.748 -10.292 1.00 97.12 72 PHE A CA 1
ATOM 562 C C . PHE A 1 72 ? 3.146 6.250 -10.100 1.00 97.12 72 PHE A C 1
ATOM 564 O O . PHE A 1 72 ? 2.192 7.022 -10.025 1.00 97.12 72 PHE A O 1
ATOM 571 N N . ALA A 1 73 ? 4.402 6.697 -10.010 1.00 95.94 73 ALA A N 1
ATOM 572 C CA . ALA A 1 73 ? 4.715 8.117 -9.853 1.00 95.94 73 ALA A CA 1
ATOM 573 C C . ALA A 1 73 ? 4.548 8.904 -11.163 1.00 95.94 73 ALA A C 1
ATOM 575 O O . ALA A 1 73 ? 4.435 10.132 -11.142 1.00 95.94 73 ALA A O 1
ATOM 576 N N . ARG A 1 74 ? 4.523 8.216 -12.311 1.00 95.25 74 ARG A N 1
ATOM 577 C CA . ARG A 1 74 ? 4.377 8.844 -13.624 1.00 95.25 74 ARG A CA 1
ATOM 578 C C . ARG A 1 74 ? 2.900 9.078 -13.944 1.00 95.25 74 ARG A C 1
ATOM 580 O O . ARG A 1 74 ? 2.251 8.272 -14.600 1.00 95.25 74 ARG A O 1
ATOM 587 N N . MET A 1 75 ? 2.379 10.211 -13.485 1.00 94.38 75 MET A N 1
ATOM 588 C CA . MET A 1 75 ? 1.008 10.628 -13.775 1.00 94.38 75 MET A CA 1
ATOM 589 C C . MET A 1 75 ? 0.901 11.243 -15.172 1.00 94.38 75 MET A C 1
ATOM 591 O O . MET A 1 75 ? 1.501 12.277 -15.459 1.00 94.38 75 MET A O 1
ATOM 595 N N . ASP A 1 76 ? 0.082 10.635 -16.021 1.00 95.94 76 ASP A N 1
ATOM 596 C CA . ASP A 1 76 ? -0.314 11.160 -17.326 1.00 95.94 76 ASP A CA 1
ATOM 597 C C . ASP A 1 76 ? -1.792 10.832 -17.609 1.00 95.94 76 ASP A C 1
ATOM 599 O O . ASP A 1 76 ? -2.489 10.277 -16.756 1.00 95.94 76 ASP A O 1
ATOM 603 N N . ALA A 1 77 ? -2.302 11.210 -18.782 1.00 96.12 77 ALA A N 1
ATOM 604 C CA . ALA A 1 77 ? -3.704 10.983 -19.148 1.00 96.12 77 ALA A CA 1
ATOM 605 C C . ALA A 1 77 ? -4.084 9.492 -19.246 1.00 96.12 77 ALA A C 1
ATOM 607 O O . ALA A 1 77 ? -5.263 9.153 -19.143 1.00 96.12 77 ALA A O 1
ATOM 608 N N . PHE A 1 78 ? -3.102 8.610 -19.436 1.00 96.25 78 PHE A N 1
ATOM 609 C CA . PHE A 1 78 ? -3.287 7.169 -19.591 1.00 96.25 78 PHE A CA 1
ATOM 610 C C . PHE A 1 78 ? -2.982 6.395 -18.306 1.00 96.25 78 PHE A C 1
ATOM 612 O O . PHE A 1 78 ? -3.303 5.209 -18.221 1.00 96.25 78 PHE A O 1
ATOM 619 N N . HIS A 1 79 ? -2.421 7.053 -17.288 1.00 97.88 79 HIS A N 1
ATOM 620 C CA . HIS A 1 79 ? -2.240 6.470 -15.967 1.00 97.88 79 HIS A CA 1
ATOM 621 C C . HIS A 1 79 ? -3.588 5.921 -15.454 1.00 97.88 79 HIS A C 1
ATOM 623 O O . HIS A 1 79 ? -4.579 6.661 -15.482 1.00 97.88 79 HIS A O 1
ATOM 629 N N . PRO A 1 80 ? -3.663 4.674 -14.941 1.00 97.25 80 PRO A N 1
ATOM 630 C CA . PRO A 1 80 ? -4.932 4.028 -14.593 1.00 97.25 80 PRO A CA 1
ATOM 631 C C . PRO A 1 80 ? -5.838 4.892 -13.709 1.00 97.25 80 PRO A C 1
ATOM 633 O O . PRO A 1 80 ? -7.029 5.022 -13.976 1.00 97.25 80 PRO A O 1
ATOM 636 N N . SER A 1 81 ? -5.274 5.547 -12.691 1.00 97.19 81 SER A N 1
ATOM 637 C CA . SER A 1 81 ? -6.037 6.426 -11.793 1.00 97.19 81 SER A CA 1
ATOM 638 C C . SER A 1 81 ? -6.647 7.651 -12.485 1.00 97.19 81 SER A C 1
ATOM 640 O O . SER A 1 81 ? -7.695 8.117 -12.054 1.00 97.19 81 SER A O 1
ATOM 642 N N . ASN A 1 82 ? -6.025 8.170 -13.548 1.00 97.50 82 ASN A N 1
ATOM 643 C CA . ASN A 1 82 ? -6.558 9.297 -14.317 1.00 97.50 82 ASN A CA 1
ATOM 644 C C . ASN A 1 82 ? -7.560 8.816 -15.368 1.00 97.50 82 ASN A C 1
ATOM 646 O O . ASN A 1 82 ? -8.641 9.391 -15.492 1.00 97.50 82 ASN A O 1
ATOM 650 N N . TYR A 1 83 ? -7.240 7.725 -16.067 1.00 97.44 83 TYR A N 1
ATOM 651 C CA . TYR A 1 83 ? -8.113 7.146 -17.083 1.00 97.44 83 TYR A CA 1
ATOM 652 C C . TYR A 1 83 ? -9.458 6.696 -16.494 1.00 97.44 83 TYR A C 1
ATOM 654 O O . TYR A 1 83 ? -10.512 7.124 -16.963 1.00 97.44 83 TYR A O 1
ATOM 662 N N . PHE A 1 84 ? -9.448 5.910 -15.410 1.00 97.19 84 PHE A N 1
ATOM 663 C CA . PHE A 1 84 ? -10.684 5.413 -14.788 1.00 97.19 84 PHE A CA 1
ATOM 664 C C . PHE A 1 84 ? -11.447 6.476 -13.989 1.00 97.19 84 PHE A C 1
ATOM 666 O O . PHE A 1 84 ? -12.611 6.272 -13.654 1.00 97.19 84 PHE A O 1
ATOM 673 N N . LYS A 1 85 ? -10.837 7.641 -13.734 1.00 95.00 85 LYS A N 1
ATOM 674 C CA . LYS A 1 85 ? -11.547 8.806 -13.193 1.00 95.00 85 LYS A CA 1
ATOM 675 C C . LYS A 1 85 ? -12.453 9.457 -14.240 1.00 95.00 85 LYS A C 1
ATOM 677 O O . LYS A 1 85 ? -13.541 9.908 -13.896 1.00 95.00 85 LYS A O 1
ATOM 682 N N . VAL A 1 86 ? -12.015 9.518 -15.500 1.00 96.88 86 VAL A N 1
ATOM 683 C CA . VAL A 1 86 ? -12.810 10.097 -16.602 1.00 96.88 86 VAL A CA 1
ATOM 684 C C . VAL A 1 86 ? -13.680 9.062 -17.315 1.00 96.88 86 VAL A C 1
ATOM 686 O O . VAL A 1 86 ? -14.710 9.421 -17.880 1.00 96.88 86 VAL A O 1
ATOM 689 N N . LYS A 1 87 ? -13.297 7.782 -17.263 1.00 96.88 87 LYS A N 1
ATOM 690 C CA . LYS A 1 87 ? -14.062 6.656 -17.801 1.00 96.88 87 LYS A CA 1
ATOM 691 C C . LYS A 1 87 ? -14.228 5.561 -16.734 1.00 96.88 87 LYS A C 1
ATOM 693 O O . LYS A 1 87 ? -13.442 4.614 -16.712 1.00 96.88 87 LYS A O 1
ATOM 698 N N . PRO A 1 88 ? -15.215 5.687 -15.832 1.00 95.38 88 PRO A N 1
ATOM 699 C CA . PRO A 1 88 ? -15.423 4.720 -14.758 1.00 95.38 88 PRO A CA 1
ATOM 700 C C . PRO A 1 88 ? -15.833 3.342 -15.291 1.00 95.38 88 PRO A C 1
ATOM 702 O O . PRO A 1 88 ? -16.738 3.238 -16.111 1.00 95.38 88 PRO A O 1
ATOM 705 N N . GLU A 1 89 ? -15.213 2.285 -14.766 1.00 95.12 89 GLU A N 1
ATOM 706 C CA . GLU A 1 89 ? -15.501 0.877 -15.113 1.00 95.12 89 GLU A CA 1
ATOM 707 C C . GLU A 1 89 ? -15.916 0.065 -13.865 1.00 95.12 89 GLU A C 1
ATOM 709 O O . GLU A 1 89 ? -15.697 -1.140 -13.767 1.00 95.12 89 GLU A O 1
ATOM 714 N N . GLY A 1 90 ? -16.483 0.739 -12.856 1.00 95.38 90 GLY A N 1
ATOM 715 C CA . GLY A 1 90 ? -16.959 0.101 -11.621 1.00 95.38 90 GLY A CA 1
ATOM 716 C C . GLY A 1 90 ? -15.875 -0.220 -10.586 1.00 95.38 90 GLY A C 1
ATOM 717 O O . GLY A 1 90 ? -16.169 -0.881 -9.594 1.00 95.38 90 GLY A O 1
ATOM 718 N N . PHE A 1 91 ? -14.644 0.261 -10.779 1.00 96.88 91 PHE A N 1
ATOM 719 C CA . PHE A 1 91 ? -13.574 0.175 -9.785 1.00 96.88 91 PHE A CA 1
ATOM 720 C C . PHE A 1 91 ? -12.705 1.439 -9.755 1.00 96.88 91 PHE A C 1
ATOM 722 O O . PHE A 1 91 ? -12.678 2.230 -10.696 1.00 96.88 91 PHE A O 1
ATOM 729 N N . THR A 1 92 ? -11.961 1.615 -8.667 1.00 97.75 92 THR A N 1
ATOM 730 C CA . THR A 1 92 ? -10.972 2.673 -8.457 1.00 97.75 92 THR A CA 1
ATOM 731 C C . THR A 1 92 ? -9.598 2.043 -8.226 1.00 97.75 92 THR A C 1
ATOM 733 O O . THR A 1 92 ? -9.437 1.286 -7.265 1.00 97.75 92 THR A O 1
ATOM 736 N N . PRO A 1 93 ? -8.595 2.338 -9.073 1.00 98.19 93 PRO A N 1
ATOM 737 C CA . PRO A 1 93 ? -7.217 1.917 -8.841 1.00 98.19 93 PRO A CA 1
ATOM 738 C C . PRO A 1 93 ? -6.691 2.383 -7.482 1.00 98.19 93 PRO A C 1
ATOM 740 O O . PRO A 1 93 ? -6.772 3.571 -7.165 1.00 98.19 93 PRO A O 1
ATOM 743 N N . PHE A 1 94 ? -6.106 1.469 -6.710 1.00 98.38 94 PHE A N 1
ATOM 744 C CA . PHE A 1 94 ? -5.486 1.772 -5.423 1.00 98.38 94 PHE A CA 1
ATOM 745 C C . PHE A 1 94 ? -4.006 1.372 -5.437 1.00 98.38 94 PHE A C 1
ATOM 747 O O . PHE A 1 94 ? -3.669 0.191 -5.421 1.00 98.38 94 PHE A O 1
ATOM 754 N N . LEU A 1 95 ? -3.117 2.367 -5.482 1.00 98.31 95 LEU A N 1
ATOM 755 C CA . LEU A 1 95 ? -1.699 2.192 -5.826 1.00 98.31 95 LEU A CA 1
ATOM 756 C C . LEU A 1 95 ? -0.846 1.787 -4.613 1.00 98.31 95 LEU A C 1
ATOM 758 O O . LEU A 1 95 ? -0.572 2.603 -3.738 1.00 98.31 95 LEU A O 1
ATOM 762 N N . LEU A 1 96 ? -0.403 0.542 -4.538 1.00 97.56 96 LEU A N 1
ATOM 763 C CA . LEU A 1 96 ? 0.461 0.016 -3.483 1.00 97.56 96 LEU A CA 1
ATOM 764 C C . LEU A 1 96 ? 1.879 -0.146 -4.025 1.00 97.56 96 LEU A C 1
ATOM 766 O O . LEU A 1 96 ? 2.280 -1.209 -4.486 1.00 97.56 96 LEU A O 1
ATOM 770 N N . GLY A 1 97 ? 2.636 0.946 -4.015 1.00 96.31 97 GLY A N 1
ATOM 771 C CA . GLY A 1 97 ? 4.008 0.940 -4.498 1.00 96.31 97 GLY A CA 1
ATOM 772 C C . GLY A 1 97 ? 4.608 2.332 -4.568 1.00 96.31 97 GLY A C 1
ATOM 773 O O . GLY A 1 97 ? 3.910 3.313 -4.816 1.00 96.31 97 GLY A O 1
ATOM 774 N N . ARG A 1 98 ? 5.913 2.408 -4.336 1.00 95.75 98 ARG A N 1
ATOM 775 C CA . ARG A 1 98 ? 6.754 3.577 -4.605 1.00 95.75 98 ARG A CA 1
ATOM 776 C C . ARG A 1 98 ? 8.144 3.098 -5.000 1.00 95.75 98 ARG A C 1
ATOM 778 O O . ARG A 1 98 ? 8.423 1.904 -4.937 1.00 95.75 98 ARG A O 1
ATOM 785 N N . GLY A 1 99 ? 9.033 4.016 -5.374 1.00 95.00 99 GLY A N 1
ATOM 786 C CA . GLY A 1 99 ? 10.421 3.667 -5.686 1.00 95.00 99 GLY A CA 1
ATOM 787 C C . GLY A 1 99 ? 11.048 2.764 -4.614 1.00 95.00 99 GLY A C 1
ATOM 788 O O . GLY A 1 99 ? 10.984 3.061 -3.420 1.00 95.00 99 GLY A O 1
ATOM 789 N N . GLY A 1 100 ? 11.605 1.632 -5.047 1.00 94.00 100 GLY A N 1
ATOM 790 C CA . GLY A 1 100 ? 12.222 0.635 -4.168 1.00 94.00 100 GLY A CA 1
ATOM 791 C C . GLY A 1 100 ? 11.263 -0.392 -3.560 1.00 94.00 100 GLY A C 1
ATOM 792 O O . GLY A 1 100 ? 11.728 -1.350 -2.954 1.00 94.00 100 GLY A O 1
ATOM 793 N N . THR A 1 101 ? 9.944 -0.261 -3.744 1.00 96.81 101 THR A N 1
ATOM 794 C CA . THR A 1 101 ? 9.010 -1.343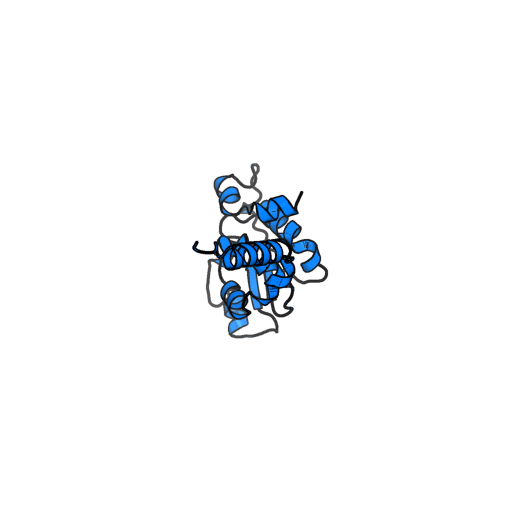 -3.394 1.00 96.81 101 THR A CA 1
ATOM 795 C C . THR A 1 101 ? 9.160 -2.467 -4.423 1.00 96.81 101 THR A C 1
ATOM 797 O O . THR A 1 101 ? 8.840 -2.259 -5.590 1.00 96.81 101 THR A O 1
ATOM 800 N N . GLN A 1 102 ? 9.694 -3.616 -4.007 1.00 97.25 102 GLN A N 1
ATOM 801 C CA . GLN A 1 102 ? 9.871 -4.819 -4.837 1.00 97.25 102 GLN A CA 1
ATOM 802 C C . GLN A 1 102 ? 9.210 -6.032 -4.161 1.00 97.25 102 GLN A C 1
ATOM 804 O O . GLN A 1 102 ? 8.546 -5.887 -3.130 1.00 97.25 102 GLN A O 1
ATOM 809 N N . ASP A 1 103 ? 9.415 -7.229 -4.711 1.00 96.25 103 ASP A N 1
ATOM 810 C CA . ASP A 1 103 ? 8.737 -8.466 -4.301 1.00 96.25 103 ASP A CA 1
ATOM 811 C C . ASP A 1 103 ? 8.798 -8.737 -2.794 1.00 96.25 103 ASP A C 1
ATOM 813 O O . ASP A 1 103 ? 7.769 -9.032 -2.193 1.00 96.25 103 ASP A O 1
ATOM 817 N N . LEU A 1 104 ? 9.959 -8.570 -2.148 1.00 95.62 104 LEU A N 1
ATOM 818 C CA . LEU A 1 104 ? 10.092 -8.821 -0.707 1.00 95.62 104 LEU A CA 1
ATOM 819 C C . LEU A 1 104 ? 9.191 -7.901 0.131 1.00 95.62 104 LEU A C 1
ATOM 821 O O . LEU A 1 104 ? 8.550 -8.350 1.079 1.00 95.62 104 LEU A O 1
ATOM 825 N N . VAL A 1 105 ? 9.099 -6.620 -0.232 1.00 96.25 105 VAL A N 1
ATOM 826 C CA . VAL A 1 105 ? 8.210 -5.673 0.456 1.00 96.25 105 VAL A CA 1
ATOM 827 C C . VAL A 1 105 ? 6.749 -6.048 0.206 1.00 96.25 1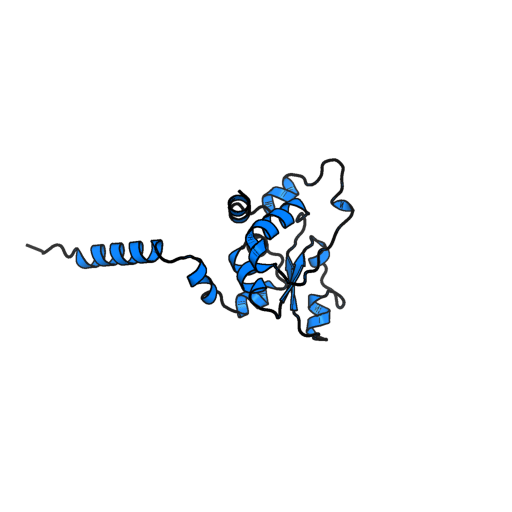05 VAL A C 1
ATOM 829 O O . VAL A 1 105 ? 5.934 -6.019 1.130 1.00 96.25 105 VAL A O 1
ATOM 832 N N . HIS A 1 106 ? 6.401 -6.439 -1.021 1.00 96.62 106 HIS A N 1
ATOM 833 C CA . HIS A 1 106 ? 5.040 -6.867 -1.355 1.00 96.62 106 HIS A CA 1
ATOM 834 C C . HIS A 1 106 ? 4.633 -8.152 -0.631 1.00 96.62 106 HIS A C 1
ATOM 836 O O . HIS A 1 106 ? 3.513 -8.229 -0.138 1.00 96.62 106 HIS A O 1
ATOM 842 N N . VAL A 1 107 ? 5.540 -9.118 -0.469 1.00 95.31 107 VAL A N 1
ATOM 843 C CA . VAL A 1 107 ? 5.290 -10.341 0.312 1.00 95.31 107 VAL A CA 1
ATOM 844 C C . VAL A 1 107 ? 4.933 -10.011 1.762 1.00 95.31 107 VAL A C 1
ATOM 846 O O . VAL A 1 107 ? 3.969 -10.567 2.286 1.00 95.31 107 VAL A O 1
ATOM 849 N N . LEU A 1 108 ? 5.633 -9.065 2.395 1.00 95.31 108 LEU A N 1
ATOM 850 C CA . LEU A 1 108 ? 5.293 -8.612 3.751 1.00 95.31 108 LEU A CA 1
ATOM 851 C C . LEU A 1 108 ? 3.917 -7.927 3.803 1.00 95.31 108 LEU A C 1
ATOM 853 O O . LEU A 1 108 ? 3.139 -8.158 4.730 1.00 95.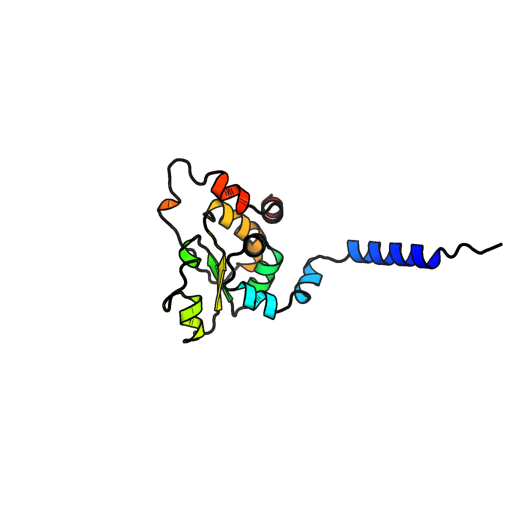31 108 LEU A O 1
ATOM 857 N N . ASN A 1 109 ? 3.578 -7.132 2.783 1.00 94.44 109 ASN A N 1
ATOM 858 C CA . ASN A 1 109 ? 2.239 -6.551 2.652 1.00 94.44 109 ASN A CA 1
ATOM 859 C C . ASN A 1 109 ? 1.162 -7.643 2.546 1.00 94.44 109 ASN A C 1
ATOM 861 O O . ASN A 1 109 ? 0.180 -7.608 3.295 1.00 94.44 109 ASN A O 1
ATOM 865 N N . PHE A 1 110 ? 1.358 -8.629 1.667 1.00 94.69 110 PHE A N 1
ATOM 866 C CA . PHE A 1 110 ? 0.421 -9.736 1.471 1.00 94.69 110 PHE A CA 1
ATOM 867 C C . PHE A 1 110 ? 0.249 -10.565 2.729 1.00 94.69 110 PHE A C 1
ATOM 869 O O . PHE A 1 110 ? -0.884 -10.851 3.094 1.00 94.69 110 PHE A O 1
ATOM 876 N N . ALA A 1 111 ? 1.336 -10.884 3.430 1.00 92.69 111 ALA A N 1
ATOM 877 C CA . ALA A 1 111 ? 1.270 -11.609 4.690 1.00 92.69 111 ALA A CA 1
ATOM 878 C C . ALA A 1 111 ? 0.335 -10.912 5.689 1.00 92.69 111 ALA A C 1
ATOM 880 O O . ALA A 1 111 ? -0.509 -11.558 6.294 1.00 92.69 111 ALA A O 1
ATOM 881 N N . SER A 1 112 ? 0.406 -9.579 5.778 1.00 91.44 112 SER A N 1
ATOM 882 C CA . SER A 1 112 ? -0.438 -8.779 6.678 1.00 91.44 112 SER A CA 1
ATOM 883 C C . SER A 1 112 ? -1.907 -8.614 6.256 1.00 91.44 112 SER A C 1
ATOM 885 O O . SER A 1 112 ? -2.716 -8.074 7.018 1.00 91.44 112 SER A O 1
ATOM 887 N N . THR A 1 113 ? -2.256 -9.024 5.032 1.00 92.56 113 THR A N 1
ATOM 888 C CA . THR A 1 113 ? -3.581 -8.795 4.426 1.00 92.56 113 THR A CA 1
ATOM 889 C C . THR A 1 113 ? -4.142 -10.012 3.678 1.00 92.56 113 THR A C 1
ATOM 891 O O . THR A 1 113 ? -5.086 -9.888 2.894 1.00 92.56 113 THR A O 1
ATOM 894 N N . MET A 1 114 ? -3.573 -11.200 3.903 1.00 91.19 114 MET A N 1
ATOM 895 C CA . MET A 1 114 ? -3.825 -12.390 3.086 1.00 91.19 114 MET A CA 1
ATOM 896 C C . MET A 1 114 ? -5.290 -12.831 3.135 1.00 91.19 114 MET A C 1
ATOM 898 O O . MET A 1 114 ? -5.891 -13.105 2.096 1.00 91.19 114 MET A O 1
ATOM 902 N N . ASP A 1 115 ? -5.886 -12.822 4.328 1.00 91.19 115 ASP A N 1
ATOM 903 C CA . ASP A 1 115 ? -7.296 -13.171 4.525 1.00 91.19 115 ASP A CA 1
ATOM 904 C C . ASP A 1 115 ? -8.224 -12.223 3.763 1.00 91.19 115 ASP A C 1
ATOM 906 O O . ASP A 1 115 ? -9.218 -12.649 3.173 1.00 91.19 115 ASP A O 1
ATOM 910 N N . GLN A 1 116 ? -7.892 -10.930 3.746 1.00 93.00 116 GLN A N 1
ATOM 911 C CA . GLN A 1 116 ? -8.663 -9.920 3.035 1.00 93.00 116 GLN A CA 1
ATOM 912 C C . GLN A 1 116 ? -8.452 -10.007 1.526 1.00 93.00 116 GLN A C 1
ATOM 914 O O . GLN A 1 116 ? -9.348 -9.618 0.793 1.00 93.00 116 GLN A O 1
ATOM 919 N N . LEU A 1 117 ? -7.311 -10.498 1.041 1.00 93.56 117 LEU A N 1
ATOM 920 C CA . LEU A 1 117 ? -7.040 -10.666 -0.392 1.00 93.56 117 LEU A CA 1
ATOM 921 C C . LEU A 1 117 ? -7.732 -11.886 -1.006 1.00 93.56 117 LEU A C 1
ATOM 923 O O . LEU A 1 117 ? -7.842 -11.968 -2.232 1.00 93.56 117 LEU A O 1
ATOM 927 N N . LYS A 1 118 ? -8.213 -12.820 -0.182 1.00 93.69 118 LYS A N 1
ATOM 928 C CA . LYS A 1 118 ? -8.890 -14.027 -0.652 1.00 93.69 118 LYS A CA 1
ATOM 929 C C . LYS A 1 118 ? -10.048 -13.682 -1.598 1.00 93.69 118 LYS A C 1
ATOM 931 O O . LYS A 1 118 ? -10.885 -12.834 -1.296 1.00 93.69 118 LYS A O 1
ATOM 936 N N . ASP A 1 119 ? -10.069 -14.349 -2.752 1.00 94.19 119 ASP A N 1
ATOM 937 C CA . ASP A 1 119 ? -11.074 -14.195 -3.812 1.00 94.19 119 ASP A CA 1
ATOM 938 C C . ASP A 1 119 ? -11.182 -12.772 -4.410 1.00 94.19 119 ASP A C 1
ATOM 940 O O . ASP A 1 119 ? -12.138 -12.462 -5.127 1.00 94.19 119 ASP A O 1
ATOM 944 N N . LYS A 1 120 ? -10.195 -11.893 -4.168 1.00 94.81 120 LYS A N 1
ATOM 945 C CA . LYS A 1 120 ? -10.135 -10.549 -4.762 1.00 94.81 120 LYS A CA 1
ATOM 946 C C . LYS A 1 120 ? -9.250 -10.516 -5.999 1.00 94.81 120 LYS A C 1
ATOM 948 O O . LYS A 1 120 ? -8.248 -11.215 -6.114 1.00 94.81 120 LYS A O 1
ATOM 953 N N . LYS A 1 121 ? -9.616 -9.639 -6.934 1.00 96.25 121 LYS A N 1
ATOM 954 C CA . LYS A 1 121 ? -8.764 -9.292 -8.073 1.00 96.25 121 LYS A CA 1
ATOM 955 C C . LYS A 1 121 ? -7.715 -8.279 -7.627 1.00 96.25 121 LYS A C 1
ATOM 957 O O . LYS A 1 121 ? -8.018 -7.367 -6.863 1.00 96.25 121 LYS A O 1
ATOM 962 N N . MET A 1 122 ? -6.511 -8.412 -8.164 1.00 96.88 122 MET A N 1
ATOM 963 C CA . MET A 1 122 ? -5.424 -7.456 -7.981 1.00 96.88 122 MET A CA 1
ATOM 964 C C . MET A 1 122 ? -4.613 -7.322 -9.265 1.00 96.88 122 MET A C 1
ATOM 966 O O . MET A 1 122 ? -4.626 -8.214 -10.115 1.00 96.88 122 MET A O 1
ATOM 970 N N . VAL A 1 123 ? -3.893 -6.213 -9.386 1.00 98.12 123 VAL A N 1
ATOM 971 C CA . VAL A 1 123 ? -2.849 -6.027 -10.399 1.00 98.12 123 VAL A CA 1
ATOM 972 C C . VAL A 1 123 ? -1.500 -6.111 -9.702 1.00 98.12 123 VAL A C 1
ATOM 974 O O . VAL A 1 123 ? -1.317 -5.503 -8.651 1.00 98.12 123 VAL A O 1
ATOM 977 N N . PHE A 1 124 ? -0.554 -6.839 -10.285 1.00 97.88 124 PHE A N 1
ATOM 978 C CA . PHE A 1 124 ? 0.824 -6.899 -9.811 1.00 97.88 124 PHE A CA 1
ATOM 979 C C . PHE A 1 124 ? 1.759 -6.577 -10.973 1.00 97.88 124 PHE A C 1
ATOM 981 O O . PHE A 1 124 ? 1.805 -7.311 -11.960 1.00 97.88 124 PHE A O 1
ATOM 988 N N . VAL A 1 125 ? 2.454 -5.448 -10.887 1.00 97.88 125 VAL A N 1
ATOM 989 C CA . VAL A 1 125 ? 3.431 -5.026 -11.890 1.00 97.88 125 VAL A CA 1
ATOM 990 C C . VAL A 1 125 ? 4.759 -5.684 -11.550 1.00 97.88 125 VAL A C 1
ATOM 992 O O . VAL A 1 125 ? 5.293 -5.450 -10.475 1.00 97.88 125 VAL A O 1
ATOM 995 N N . LEU A 1 126 ? 5.293 -6.487 -12.468 1.00 96.31 126 LEU A N 1
ATOM 996 C CA . LEU A 1 126 ? 6.638 -7.051 -12.371 1.00 96.31 126 LEU A CA 1
ATOM 997 C C . LEU A 1 126 ? 7.599 -6.207 -13.199 1.00 96.31 126 LEU A C 1
ATOM 999 O O . LEU A 1 126 ? 7.396 -6.037 -14.403 1.00 96.31 126 LEU A O 1
ATOM 1003 N N . SER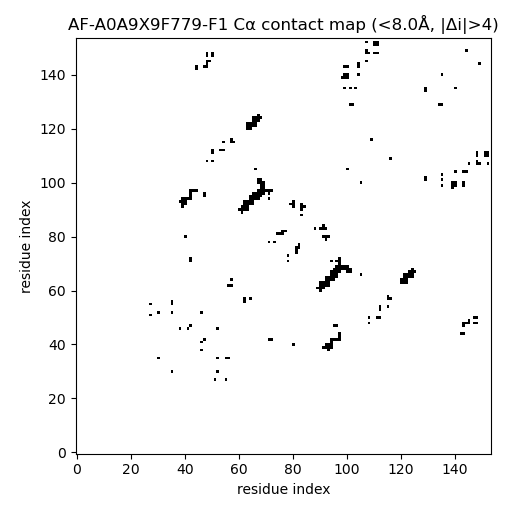 A 1 127 ? 8.658 -5.709 -12.567 1.00 95.31 127 SER A N 1
ATOM 1004 C CA . SER A 1 127 ? 9.694 -4.934 -13.248 1.00 95.31 127 SER A CA 1
ATOM 1005 C C . SER A 1 127 ? 10.958 -5.788 -13.395 1.00 95.31 127 SER A C 1
ATOM 1007 O O . SER A 1 127 ? 11.524 -6.196 -12.379 1.00 95.31 127 SER A O 1
ATOM 1009 N N . PRO A 1 128 ? 11.457 -6.054 -14.619 1.00 95.81 128 PRO A N 1
ATOM 1010 C CA . PRO A 1 128 ? 12.665 -6.862 -14.816 1.00 95.81 128 PRO A CA 1
ATOM 1011 C C . PRO A 1 128 ? 13.887 -6.348 -14.041 1.00 95.81 128 PRO A C 1
ATOM 1013 O O . PRO A 1 128 ? 14.732 -7.134 -13.625 1.00 95.81 128 PRO A O 1
ATOM 1016 N N . GLN A 1 129 ? 13.955 -5.037 -13.791 1.00 94.50 129 GLN A N 1
ATOM 1017 C CA . GLN A 1 129 ? 15.038 -4.397 -13.040 1.00 94.50 129 GLN A CA 1
ATOM 1018 C C . GLN A 1 129 ? 15.117 -4.817 -11.560 1.00 94.50 129 GLN A C 1
ATOM 1020 O O . GLN A 1 129 ? 16.116 -4.529 -10.910 1.00 94.50 129 GLN A O 1
ATOM 1025 N N . TRP A 1 130 ? 14.089 -5.474 -11.010 1.00 96.25 130 TRP A N 1
ATOM 1026 C CA . TRP A 1 130 ? 14.120 -6.016 -9.644 1.00 96.25 130 TRP A CA 1
ATOM 1027 C C . TRP A 1 130 ? 14.969 -7.295 -9.551 1.00 96.25 130 TRP A C 1
ATOM 1029 O O . TRP A 1 130 ? 15.494 -7.624 -8.491 1.00 96.25 130 TRP A O 1
ATOM 1039 N N . PHE A 1 131 ? 15.163 -7.995 -10.671 1.00 96.38 131 PHE A N 1
ATOM 1040 C CA . PHE A 1 131 ? 15.786 -9.320 -10.734 1.00 96.38 131 PHE A CA 1
ATOM 1041 C C . PHE A 1 131 ? 17.291 -9.242 -11.020 1.00 96.38 131 PHE A C 1
ATOM 1043 O O . PHE A 1 131 ? 17.819 -9.916 -11.906 1.00 96.38 131 PHE A O 1
ATOM 1050 N N . VAL A 1 132 ? 17.992 -8.393 -10.270 1.00 96.00 132 VAL A N 1
ATOM 1051 C CA . VAL A 1 132 ? 19.461 -8.339 -10.270 1.00 96.00 132 VAL A CA 1
ATOM 1052 C C . VAL A 1 132 ? 20.038 -9.456 -9.387 1.00 96.00 132 VAL A C 1
ATOM 1054 O O . VAL A 1 132 ? 19.360 -9.894 -8.458 1.00 96.00 132 VAL A O 1
ATOM 105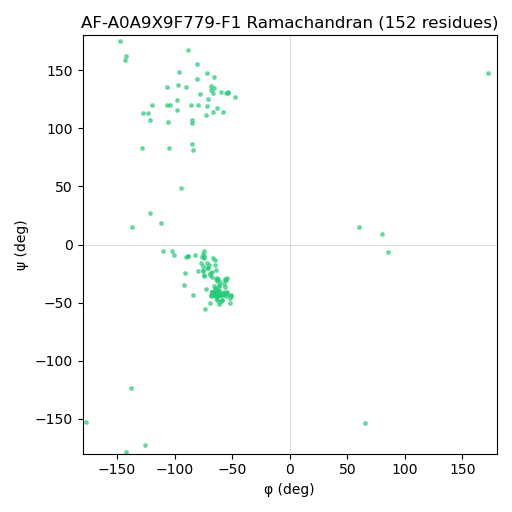7 N N . PRO A 1 133 ? 21.281 -9.926 -9.612 1.00 97.19 133 PRO A N 1
ATOM 1058 C CA . PRO A 1 133 ? 21.834 -11.069 -8.874 1.00 97.19 133 PRO A CA 1
ATOM 1059 C C . PRO A 1 133 ? 21.835 -10.915 -7.346 1.00 97.19 133 PRO A C 1
ATOM 1061 O O . PRO A 1 133 ? 21.730 -11.906 -6.631 1.00 97.19 133 PRO A O 1
ATOM 1064 N N . GLN A 1 134 ? 21.963 -9.684 -6.847 1.00 96.06 134 GLN A N 1
ATOM 1065 C CA . GLN A 1 134 ? 21.966 -9.369 -5.416 1.00 96.06 134 GLN A CA 1
ATOM 1066 C C . GLN A 1 134 ? 20.557 -9.127 -4.848 1.00 96.06 134 GLN A C 1
ATOM 1068 O O . GLN A 1 134 ? 20.407 -9.038 -3.633 1.00 96.06 134 GLN A O 1
ATOM 1073 N N . GLY A 1 135 ? 19.535 -9.032 -5.705 1.00 95.19 135 GLY A N 1
ATOM 1074 C CA . GLY A 1 135 ? 18.178 -8.648 -5.327 1.00 95.19 135 GLY A CA 1
ATOM 1075 C C . GLY A 1 135 ? 18.069 -7.205 -4.824 1.00 95.19 135 GLY A C 1
ATOM 1076 O O . GLY A 1 135 ? 18.852 -6.330 -5.197 1.00 95.19 135 GLY A O 1
ATOM 1077 N N . ILE A 1 136 ? 17.063 -6.963 -3.982 1.00 96.31 136 ILE A N 1
ATOM 1078 C CA . ILE A 1 136 ? 16.823 -5.664 -3.348 1.00 96.31 136 ILE A CA 1
ATOM 1079 C C . ILE A 1 136 ? 17.934 -5.333 -2.339 1.00 96.31 136 ILE A C 1
ATOM 1081 O O . ILE A 1 136 ? 18.288 -6.157 -1.499 1.00 96.31 136 ILE A O 1
ATOM 1085 N N . ASP A 1 137 ? 18.462 -4.110 -2.400 1.00 95.75 137 ASP A N 1
ATOM 1086 C CA . ASP A 1 137 ? 19.417 -3.601 -1.412 1.00 95.75 137 ASP A CA 1
ATOM 1087 C C . ASP A 1 137 ? 18.726 -2.929 -0.210 1.00 95.75 137 ASP A C 1
ATOM 1089 O O . ASP A 1 137 ? 17.537 -2.601 -0.230 1.00 95.75 137 ASP A O 1
ATOM 1093 N N . GLU A 1 138 ? 19.501 -2.673 0.845 1.00 96.50 138 GLU A N 1
ATOM 1094 C CA . GLU A 1 138 ? 18.996 -2.072 2.084 1.00 96.50 138 GLU A CA 1
ATOM 1095 C C . GLU A 1 138 ? 18.445 -0.652 1.879 1.00 96.50 138 GLU A C 1
ATOM 1097 O O . GLU A 1 138 ? 17.491 -0.251 2.543 1.00 96.50 138 GLU A O 1
ATOM 1102 N N . THR A 1 139 ? 19.000 0.113 0.933 1.00 95.75 139 THR A N 1
ATOM 1103 C CA . THR A 1 139 ? 18.561 1.493 0.667 1.00 95.75 139 THR A CA 1
ATOM 1104 C C . THR A 1 139 ? 17.169 1.552 0.044 1.00 95.75 139 THR A C 1
ATOM 1106 O O . THR A 1 139 ? 16.450 2.531 0.243 1.00 95.75 139 THR A O 1
ATOM 1109 N N . HIS A 1 140 ? 16.760 0.492 -0.655 1.00 95.19 140 HIS A N 1
ATOM 1110 C CA . HIS A 1 140 ? 15.414 0.327 -1.193 1.00 95.19 140 HIS A CA 1
ATOM 1111 C C . HIS A 1 140 ? 14.487 -0.421 -0.228 1.00 95.19 140 HIS A C 1
ATOM 1113 O O . HIS A 1 140 ? 13.301 -0.092 -0.148 1.00 95.19 140 HIS A O 1
ATOM 1119 N N . PHE A 1 141 ? 15.002 -1.396 0.525 1.00 96.19 141 PHE A N 1
ATOM 1120 C CA . PHE A 1 141 ? 14.203 -2.186 1.461 1.00 96.19 141 PHE A CA 1
ATOM 1121 C C . PHE A 1 141 ? 13.820 -1.404 2.725 1.00 96.19 141 PHE A C 1
ATOM 1123 O O . PHE A 1 141 ? 12.629 -1.261 3.011 1.00 96.19 141 PHE A O 1
ATOM 1130 N N . ALA A 1 142 ? 14.798 -0.853 3.451 1.00 95.94 142 ALA A N 1
ATOM 1131 C CA . ALA A 1 142 ? 14.589 -0.198 4.743 1.00 95.94 142 ALA A CA 1
ATOM 1132 C C . ALA A 1 142 ? 13.496 0.892 4.746 1.00 95.94 142 ALA A C 1
ATOM 1134 O O . ALA A 1 142 ? 12.648 0.852 5.638 1.00 95.94 142 ALA A O 1
ATOM 1135 N N . PRO A 1 143 ? 13.427 1.826 3.771 1.00 94.94 143 PRO A N 1
ATOM 1136 C CA . PRO A 1 143 ? 12.390 2.864 3.769 1.00 94.94 143 PRO A CA 1
ATOM 1137 C C . PRO A 1 143 ? 11.009 2.355 3.340 1.00 94.94 143 PRO A C 1
ATOM 1139 O O . PRO A 1 143 ? 10.035 3.098 3.374 1.00 94.94 143 PRO A O 1
ATOM 1142 N N . ASN A 1 144 ? 10.899 1.118 2.858 1.00 95.75 144 ASN A N 1
ATOM 1143 C CA . ASN A 1 144 ? 9.623 0.528 2.457 1.00 95.75 144 ASN A CA 1
ATOM 1144 C C . ASN A 1 144 ? 9.181 -0.592 3.419 1.00 95.75 144 ASN A C 1
ATOM 1146 O O . ASN A 1 144 ? 8.058 -1.082 3.313 1.00 95.75 144 ASN A O 1
ATOM 1150 N N . PHE A 1 145 ? 10.027 -0.963 4.383 1.00 95.50 145 PHE A N 1
ATOM 1151 C CA . PHE A 1 145 ? 9.749 -1.990 5.376 1.00 95.50 145 PHE A CA 1
ATOM 1152 C C . PHE A 1 145 ? 8.838 -1.485 6.502 1.00 95.50 145 PHE A C 1
ATOM 1154 O O . PHE A 1 145 ? 9.130 -0.501 7.176 1.00 95.50 145 PHE A O 1
ATOM 1161 N N . SER A 1 146 ? 7.769 -2.232 6.784 1.00 95.44 146 SER A N 1
ATOM 1162 C CA . SER A 1 146 ? 6.930 -2.026 7.966 1.00 95.44 146 SER A CA 1
ATOM 1163 C C . SER A 1 146 ? 7.214 -3.092 9.018 1.00 95.44 146 SER A C 1
ATOM 1165 O O . SER A 1 146 ? 6.950 -4.276 8.803 1.00 95.44 146 SER A O 1
ATOM 1167 N N . LYS A 1 147 ? 7.651 -2.670 10.212 1.00 94.00 147 LYS A N 1
ATOM 1168 C CA . LYS A 1 147 ? 7.790 -3.571 11.373 1.00 94.00 147 LYS A CA 1
ATOM 1169 C C . LYS A 1 147 ? 6.480 -4.280 11.705 1.00 94.00 147 LYS A C 1
ATOM 1171 O O . LYS A 1 147 ? 6.498 -5.440 12.090 1.00 94.00 147 LYS A O 1
ATOM 1176 N N . GLN A 1 148 ? 5.349 -3.590 11.548 1.00 92.19 148 GLN A N 1
ATOM 1177 C CA . GLN A 1 148 ? 4.036 -4.164 11.831 1.00 92.19 148 GLN A CA 1
ATOM 1178 C C . GLN A 1 148 ? 3.704 -5.307 10.868 1.00 92.19 148 GLN A C 1
ATOM 1180 O O . GLN A 1 148 ? 3.225 -6.347 11.307 1.00 92.19 148 GLN A O 1
ATOM 1185 N N . GLN A 1 149 ? 3.987 -5.130 9.576 1.00 94.25 149 GLN A N 1
ATOM 1186 C CA . GLN A 1 149 ? 3.802 -6.183 8.574 1.00 94.25 149 GLN A CA 1
ATOM 1187 C C . GLN A 1 149 ? 4.784 -7.336 8.806 1.00 94.25 149 GLN A C 1
ATOM 1189 O O . GLN A 1 149 ? 4.382 -8.494 8.770 1.00 94.25 149 GLN A O 1
ATOM 1194 N N . GLY A 1 150 ? 6.040 -7.024 9.146 1.00 94.25 150 GLY A N 1
ATOM 1195 C CA . GLY A 1 150 ? 7.044 -8.020 9.524 1.00 94.25 150 GLY A CA 1
ATOM 1196 C C . GLY A 1 150 ? 6.637 -8.865 10.734 1.00 94.25 150 GLY A C 1
ATOM 1197 O O . GLY A 1 150 ? 6.791 -10.078 10.700 1.00 94.25 150 GLY A O 1
ATOM 1198 N N . TYR A 1 151 ? 6.055 -8.259 11.774 1.00 92.81 151 TYR A N 1
ATOM 1199 C CA . TYR A 1 151 ? 5.536 -9.005 12.926 1.00 92.81 151 TYR A CA 1
ATOM 1200 C C . TYR A 1 151 ? 4.297 -9.840 12.617 1.00 92.81 151 TYR A C 1
ATOM 1202 O O . TYR A 1 151 ? 4.040 -10.788 13.339 1.00 92.81 151 TYR A O 1
ATOM 1210 N N . HIS A 1 152 ? 3.518 -9.490 11.593 1.00 90.00 152 HIS A N 1
ATOM 1211 C CA . HIS A 1 152 ? 2.380 -10.309 11.174 1.00 90.00 152 HIS A CA 1
ATOM 1212 C C . HIS A 1 152 ? 2.807 -11.512 10.321 1.00 90.00 152 HIS A C 1
ATOM 1214 O O . HIS A 1 152 ? 2.067 -12.481 10.207 1.00 90.00 152 HIS A O 1
ATOM 1220 N N . PHE A 1 153 ? 3.977 -11.430 9.685 1.00 89.38 153 PHE A N 1
ATOM 1221 C CA . PHE A 1 153 ? 4.529 -12.511 8.873 1.00 89.38 153 PHE A CA 1
ATOM 1222 C C . PHE A 1 153 ? 5.084 -13.677 9.710 1.00 89.38 153 PHE A C 1
ATOM 1224 O O . PHE A 1 153 ? 5.145 -14.797 9.209 1.00 89.38 153 PHE A O 1
ATOM 1231 N N . ILE A 1 154 ? 5.500 -13.409 10.952 1.00 85.69 154 ILE A N 1
ATOM 1232 C CA . ILE A 1 154 ? 6.069 -14.386 11.898 1.00 85.69 154 ILE A CA 1
ATOM 1233 C C . ILE A 1 154 ? 4.961 -14.911 12.812 1.00 85.69 154 ILE A C 1
ATOM 1235 O O . ILE A 1 154 ? 4.936 -16.139 13.042 1.00 85.69 154 ILE A O 1
#

Mean predicted aligned error: 5.36 Å

InterPro domains:
  IPR006998 DltD [PF04914] (40-154)
  IPR006998 DltD [PTHR40039] (1-154)
  IPR023896 D-alanyl-lipoteichoic acid biosynthesis DltD, Firmicutes [TIGR04092] (6-154)

Solvent-accessible surface area (backbone atoms only — not comparable to full-atom values): 9067 Å² total; per-residue (Å²): 132,86,76,80,77,56,63,67,59,55,50,52,52,50,53,50,54,52,57,74,68,54,61,69,76,76,51,57,81,72,56,54,69,66,60,53,59,63,44,21,80,42,60,50,59,72,61,67,47,28,60,68,61,50,52,55,45,55,73,38,82,48,49,34,46,31,37,34,22,51,74,74,73,62,80,49,80,77,31,64,63,49,34,35,70,81,53,71,79,80,47,41,58,26,48,45,31,29,74,53,38,46,70,73,50,50,51,33,52,42,52,54,39,48,80,61,48,58,97,55,76,69,46,76,61,83,60,77,85,59,74,45,98,81,48,83,50,65,85,32,41,60,77,54,59,33,70,69,26,52,62,55,63,108

Secondary structure (DSSP, 8-state):
------HHHHHHHHHHHHHHHS-GGGGGGGS-HHHHHHHTT---HHHHT-HHHHHHHHHSTTEEEEE-SGGGG---TTSHHHHHHHS--S-EEEEE--TT--HHHHHHHHHTTHHHHTT---EE---GGG--TT-S-HHHHGGG--HHHHHHH-

Radius of gyration: 20.24 Å; Cα contacts (8 Å, |Δi|>4): 169; chains: 1; bounding box: 39×32×76 Å

pLDDT: mean 92.76, std 7.62, range [46.94, 98.38]

Foldseek 3Di:
DPDPCCVVVVVVVVVVVVVVPDDVVVCLPVDDPVNLVVQQLDADLCSLQDLSSVLNQLVDQQEAEEEDEQVSVDDDCPRQQNVCVVVPPSHHHRYNYYHLDDDVLVVLSCLSCVVSCPPGHYHYDDDPVQPDPVGRDCVSDVSNDHPVSVVSND